Protein AF-A0A7S1R609-F1 (afdb_monomer_lite)

InterPro domains:
  IPR006652 Kelch repeat type 1 [PF01344] (32-63)
  IPR006652 Kelch repeat type 1 [PF01344] (67-111)
  IPR006652 Kelch repeat type 1 [SM00612] (31-77)
  IPR015915 Kelch-type beta-propeller [G3DSA:2.120.10.80] (15-112)
  IPR015915 Kelch-type beta-propeller [SSF117281] (32-110)

Secondary structure (DSSP, 8-state):
-PPP--SSHHHHHHHHHHHHHHT--SSSS---EEE--B-SSSB---EEEEETTTTEEEEEPPPSS--BS-EEEEETTEEEEE--B-SS-SS---EEEEETTTTEEEE-PPP-

pLDDT: mean 95.05, std 4.87, range [57.88, 98.31]

Foldseek 3Di:
DAAAQDPDPVRLLVVLVVCVVVVHDNDPDDWDKDAWADPPDFTFQWMWIQPPVVRDIDTADGHPDRFDPWDWDADSNKIKTAWGDGPVGNIFQWIWIARPSNSDIDTDDGHD

Sequence (112 aa):
QTPPMPRDGAESEALVREASFYGIHFFPFPLVFACGGHDGYEHLRAMEVLDVGNQCWRPCRAMGTERTYFGGATLKSQLHIFGGQNLDYKALCELEVYDCLRDQWEAGASLK

Structure (mmCIF, N/CA/C/O backbone):
data_AF-A0A7S1R609-F1
#
_entry.id   AF-A0A7S1R609-F1
#
loop_
_atom_site.group_PDB
_atom_site.id
_atom_site.type_symbol
_atom_site.label_atom_id
_atom_site.label_alt_id
_atom_site.label_comp_id
_atom_site.label_asym_id
_atom_site.label_entity_id
_atom_site.label_seq_id
_atom_site.pdbx_PDB_ins_code
_atom_site.Cartn_x
_atom_site.Cartn_y
_atom_site.Cartn_z
_atom_site.occupancy
_atom_site.B_iso_or_equiv
_atom_site.auth_seq_id
_atom_site.auth_comp_id
_atom_site.auth_asym_id
_atom_site.auth_atom_id
_atom_site.pdbx_PDB_model_num
ATOM 1 N N . GLN A 1 1 ? -7.990 -3.855 21.914 1.00 57.88 1 GLN A N 1
ATOM 2 C CA . GLN A 1 1 ? -8.919 -4.759 21.206 1.00 57.88 1 GLN A CA 1
ATOM 3 C C . GLN A 1 1 ? -8.272 -5.123 19.886 1.00 57.88 1 GLN A C 1
ATOM 5 O O . GLN A 1 1 ? -7.618 -4.262 19.311 1.00 57.88 1 GLN A O 1
ATOM 10 N N . THR A 1 2 ? -8.385 -6.374 19.451 1.00 76.12 2 THR A N 1
ATOM 11 C CA . THR A 1 2 ? -7.940 -6.775 18.111 1.00 76.12 2 THR A CA 1
ATOM 12 C C . THR A 1 2 ? -8.984 -6.291 17.100 1.00 76.12 2 THR A C 1
ATOM 14 O O . THR A 1 2 ? -10.174 -6.447 17.390 1.00 76.12 2 THR A O 1
ATOM 17 N N . PRO A 1 3 ? -8.591 -5.681 15.968 1.00 84.56 3 PRO A N 1
ATOM 18 C CA . PRO A 1 3 ? -9.536 -5.313 14.916 1.00 84.56 3 PRO A CA 1
ATOM 19 C C . PRO A 1 3 ? -10.304 -6.551 14.415 1.00 84.56 3 PRO A C 1
ATOM 21 O O . PRO A 1 3 ? -9.774 -7.666 14.482 1.00 84.56 3 PRO A O 1
ATOM 24 N N . PRO A 1 4 ? -11.550 -6.386 13.935 1.00 91.62 4 PRO A N 1
ATOM 25 C CA . PRO A 1 4 ? -12.284 -7.484 13.317 1.00 91.62 4 PRO A CA 1
ATOM 26 C C . PRO A 1 4 ? -11.553 -7.960 12.056 1.00 91.62 4 PRO A C 1
ATOM 28 O O . PRO A 1 4 ? -10.896 -7.166 11.388 1.00 91.62 4 PRO A O 1
ATOM 31 N N . MET A 1 5 ? -11.705 -9.244 11.726 1.00 92.88 5 MET A N 1
ATOM 32 C CA . MET A 1 5 ? -11.180 -9.841 10.496 1.00 92.88 5 MET A CA 1
ATOM 33 C C . MET A 1 5 ? -12.36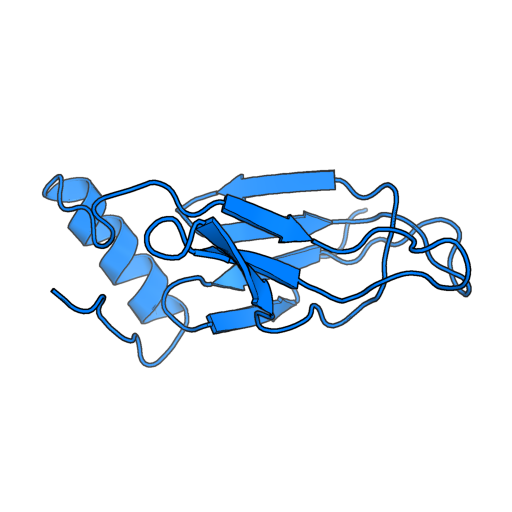2 -10.209 9.583 1.00 92.88 5 MET A C 1
ATOM 35 O O . MET A 1 5 ? -12.994 -11.246 9.807 1.00 92.88 5 MET A O 1
ATOM 39 N N . PRO A 1 6 ? -12.716 -9.354 8.607 1.00 94.81 6 PRO A N 1
ATOM 40 C CA . PRO A 1 6 ? -13.812 -9.600 7.675 1.00 94.81 6 PRO A CA 1
ATOM 41 C C . PRO A 1 6 ? -13.532 -10.819 6.788 1.00 94.81 6 PRO A C 1
ATOM 43 O O . PRO A 1 6 ? -12.383 -11.091 6.436 1.00 94.81 6 PRO A O 1
ATOM 46 N N . ARG A 1 7 ? -14.582 -11.539 6.386 1.00 94.38 7 ARG A N 1
ATOM 47 C CA . ARG A 1 7 ? -14.498 -12.725 5.518 1.00 94.38 7 ARG A CA 1
ATOM 48 C C . ARG A 1 7 ? -14.211 -12.365 4.063 1.00 94.38 7 ARG A C 1
ATOM 50 O O . ARG A 1 7 ? -13.553 -13.133 3.367 1.00 94.38 7 ARG A O 1
ATOM 57 N N . ASP A 1 8 ? -14.704 -11.215 3.613 1.00 94.81 8 ASP A N 1
ATOM 58 C CA . ASP A 1 8 ? -14.560 -10.709 2.250 1.00 94.81 8 ASP A CA 1
ATOM 59 C C . ASP A 1 8 ? -14.561 -9.168 2.212 1.00 94.81 8 ASP A C 1
ATOM 61 O O . ASP A 1 8 ? -14.721 -8.496 3.237 1.00 94.81 8 ASP A O 1
ATOM 65 N N . GLY A 1 9 ? -14.336 -8.598 1.024 1.00 91.81 9 GLY A N 1
ATOM 66 C CA . GLY A 1 9 ? -14.265 -7.147 0.835 1.00 91.81 9 GLY A CA 1
ATOM 67 C C . GLY A 1 9 ? -15.586 -6.418 1.076 1.00 91.81 9 GLY A C 1
ATOM 68 O O . GLY A 1 9 ? -15.570 -5.289 1.562 1.00 91.81 9 GLY A O 1
ATOM 69 N N . ALA A 1 10 ? -16.727 -7.064 0.818 1.00 93.75 10 ALA A N 1
ATOM 70 C CA . ALA A 1 10 ? -18.037 -6.461 1.045 1.00 93.75 10 ALA A CA 1
ATOM 71 C C . ALA A 1 10 ? -18.330 -6.333 2.547 1.00 93.75 10 ALA A C 1
ATOM 73 O O . ALA A 1 10 ? -18.807 -5.292 3.004 1.00 93.75 10 ALA A O 1
ATOM 74 N N . GLU A 1 11 ? -17.999 -7.362 3.330 1.00 95.75 11 GLU A N 1
ATOM 75 C CA . GLU A 1 11 ? -18.080 -7.313 4.789 1.00 95.75 11 GLU A CA 1
ATOM 76 C C . GLU A 1 11 ? -17.097 -6.292 5.374 1.00 95.75 11 GLU A C 1
ATOM 78 O O . GLU A 1 11 ? -17.462 -5.558 6.292 1.00 95.75 11 GLU A O 1
ATOM 83 N N . SER A 1 12 ? -15.885 -6.187 4.821 1.00 95.62 12 SER A N 1
ATOM 84 C CA . SER A 1 12 ? -14.901 -5.182 5.246 1.00 95.62 12 SER A CA 1
ATOM 85 C C . SER A 1 12 ? -15.415 -3.754 5.044 1.00 95.62 12 SER A C 1
ATOM 87 O O . SER A 1 12 ? -15.411 -2.948 5.980 1.00 95.62 12 SER A O 1
ATOM 89 N N . GLU A 1 13 ? -15.949 -3.447 3.858 1.00 94.19 13 GLU A N 1
ATOM 90 C CA . GLU A 1 13 ? -16.528 -2.132 3.564 1.00 94.19 13 GLU A CA 1
ATOM 91 C C . GLU A 1 13 ? -17.731 -1.827 4.470 1.00 94.19 13 GLU A C 1
ATOM 93 O O . GLU A 1 13 ? -17.851 -0.712 4.993 1.00 94.19 13 GLU A O 1
ATOM 98 N N . ALA A 1 14 ? -18.605 -2.813 4.704 1.00 95.12 14 ALA A N 1
ATOM 99 C CA . ALA A 1 14 ? -19.747 -2.667 5.602 1.00 95.12 14 ALA A CA 1
ATOM 100 C C . ALA A 1 14 ? -19.305 -2.359 7.042 1.00 95.12 14 ALA A C 1
ATOM 102 O O . ALA A 1 14 ? -19.830 -1.421 7.647 1.00 95.12 14 ALA A O 1
ATOM 103 N N . LEU A 1 15 ? -18.302 -3.077 7.557 1.00 95.19 15 LEU A N 1
ATOM 104 C CA . LEU A 1 15 ? -17.751 -2.870 8.898 1.00 95.19 15 LEU A CA 1
ATOM 105 C C . LEU A 1 15 ? -17.112 -1.491 9.052 1.00 95.19 15 LEU A C 1
ATOM 107 O O . LEU A 1 15 ? -17.368 -0.809 10.043 1.00 95.19 15 LEU A O 1
ATOM 111 N N . VAL A 1 16 ? -16.310 -1.049 8.080 1.00 94.19 16 VAL A N 1
ATOM 112 C CA . VAL A 1 16 ? -15.706 0.294 8.100 1.00 94.19 16 VAL A CA 1
ATOM 113 C C . VAL A 1 16 ? -16.786 1.374 8.076 1.00 94.19 16 VAL A C 1
ATOM 115 O O . VAL A 1 16 ? -16.704 2.351 8.826 1.00 94.19 16 VAL A O 1
ATOM 118 N N . ARG A 1 17 ? -17.817 1.204 7.243 1.00 95.19 17 ARG A N 1
ATOM 119 C CA . ARG A 1 17 ? -18.934 2.149 7.144 1.00 95.19 17 ARG A CA 1
ATOM 120 C C . ARG A 1 17 ? -19.725 2.231 8.447 1.00 95.19 17 ARG A C 1
ATOM 122 O O . ARG A 1 17 ? -20.045 3.332 8.892 1.00 95.19 17 ARG A O 1
ATOM 129 N N . GLU A 1 18 ? -20.041 1.092 9.050 1.00 96.50 18 GLU A N 1
ATOM 130 C CA . GLU A 1 18 ? -20.784 1.025 10.307 1.00 96.50 18 GLU A CA 1
ATOM 131 C C . GLU A 1 18 ? -19.961 1.583 11.477 1.00 96.50 18 GLU A C 1
ATOM 133 O O . GLU A 1 18 ? -20.459 2.404 12.247 1.00 96.50 18 GLU A O 1
ATOM 138 N N . ALA A 1 19 ? -18.672 1.247 11.556 1.00 94.44 19 ALA A N 1
ATOM 139 C CA . ALA A 1 19 ? -17.762 1.819 12.546 1.00 94.44 19 ALA A CA 1
ATOM 140 C C . ALA A 1 19 ? -17.669 3.345 12.412 1.00 94.44 19 ALA A C 1
ATOM 142 O O . ALA A 1 19 ? -17.786 4.056 13.408 1.00 94.44 19 ALA A O 1
ATOM 143 N N . SER A 1 20 ? -17.566 3.864 11.183 1.00 93.62 20 SER A N 1
ATOM 144 C CA . SER A 1 20 ? -17.593 5.308 10.930 1.00 93.62 20 SER A CA 1
ATOM 145 C C . SER A 1 20 ? -18.912 5.957 11.354 1.00 93.62 20 SER A C 1
ATOM 147 O O . SER A 1 20 ? -18.886 7.090 11.830 1.00 93.62 20 SER A O 1
ATOM 149 N N . PHE A 1 21 ? -20.051 5.279 11.185 1.00 95.81 21 PHE A N 1
ATOM 150 C CA . PHE A 1 21 ? -21.357 5.791 11.609 1.00 95.81 21 PHE A CA 1
ATOM 151 C C . PHE 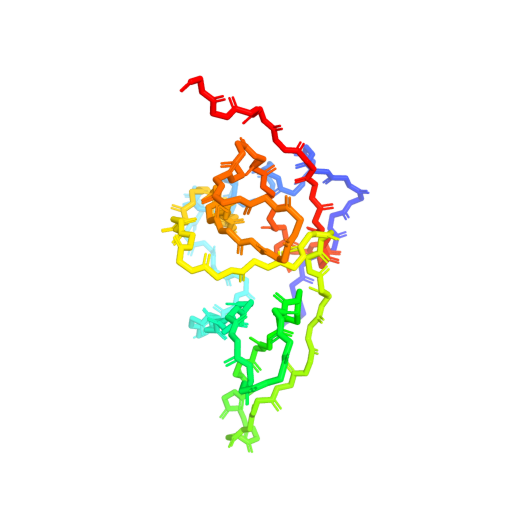A 1 21 ? -21.449 5.926 13.135 1.00 95.81 21 PHE A C 1
ATOM 153 O O . PHE A 1 21 ? -21.955 6.929 13.634 1.00 95.81 21 PHE A O 1
ATOM 160 N N . TYR A 1 22 ? -20.910 4.954 13.873 1.00 96.62 22 TYR A N 1
ATOM 161 C CA . TYR A 1 22 ? -20.889 4.969 15.338 1.00 96.62 22 TYR A CA 1
ATOM 162 C C . TYR A 1 22 ? -19.689 5.715 15.946 1.00 96.62 22 TYR A C 1
ATOM 164 O O . TYR A 1 22 ? -19.580 5.785 17.169 1.00 96.62 22 TYR A O 1
ATOM 172 N N . GLY A 1 23 ? -18.782 6.265 15.131 1.00 94.31 23 GLY A N 1
ATOM 173 C CA . GLY A 1 23 ? -17.561 6.918 15.619 1.00 94.31 23 GLY A CA 1
ATOM 174 C C . GLY A 1 23 ? -16.567 5.952 16.278 1.00 94.31 23 GLY A C 1
ATOM 175 O O . GLY A 1 23 ? -15.808 6.342 17.163 1.00 94.31 23 GLY A O 1
ATOM 176 N N . ILE A 1 24 ? -16.589 4.680 15.881 1.00 93.44 24 ILE A N 1
ATOM 177 C CA . ILE A 1 24 ? -15.694 3.636 16.378 1.00 93.44 24 ILE A CA 1
ATOM 178 C C . ILE A 1 24 ? -14.443 3.592 15.498 1.00 93.44 24 ILE A C 1
ATOM 180 O O . ILE A 1 24 ? -14.524 3.487 14.275 1.00 93.44 24 ILE A O 1
ATOM 184 N N . HIS A 1 25 ? -13.273 3.603 16.134 1.00 91.31 25 HIS A N 1
ATOM 185 C CA . HIS A 1 25 ? -11.988 3.380 15.477 1.00 91.31 25 HIS A CA 1
ATOM 186 C C . HIS A 1 25 ? -11.421 2.024 15.901 1.00 91.31 25 HIS A C 1
ATOM 188 O O . HIS A 1 25 ? -11.254 1.761 17.091 1.00 91.31 25 HIS A O 1
ATOM 194 N N . PHE A 1 26 ? -11.105 1.161 14.932 1.00 92.31 26 PHE A N 1
ATOM 195 C CA . PHE A 1 26 ? -10.534 -0.161 15.218 1.00 92.31 26 PHE A CA 1
ATOM 196 C C . PHE A 1 26 ? -9.079 -0.101 15.698 1.00 92.31 26 PHE A C 1
ATOM 198 O O . PHE A 1 26 ? -8.636 -0.981 16.435 1.00 92.31 26 PHE A O 1
ATOM 205 N N . PHE A 1 27 ? -8.351 0.945 15.307 1.00 89.31 27 PHE A N 1
ATOM 206 C CA . PHE A 1 27 ? -6.978 1.194 15.728 1.00 89.31 27 PHE A CA 1
ATOM 207 C C . PHE A 1 27 ? -6.927 2.465 16.585 1.00 89.31 27 PHE A C 1
ATOM 209 O O . PHE A 1 27 ? -7.518 3.475 16.199 1.00 89.31 27 PHE A O 1
ATOM 216 N N . PRO A 1 28 ? -6.219 2.452 17.730 1.00 88.50 28 PRO A N 1
ATOM 217 C CA . PRO A 1 28 ? -6.106 3.621 18.603 1.00 88.50 28 PRO A CA 1
ATOM 218 C C . PRO A 1 28 ? -5.113 4.677 18.082 1.00 88.50 28 PRO A C 1
ATOM 220 O O . PRO A 1 28 ? -4.967 5.735 18.688 1.00 88.50 28 PRO A O 1
ATOM 223 N N . PHE A 1 29 ? -4.417 4.392 16.981 1.00 90.62 29 PHE A N 1
ATOM 224 C CA . PHE A 1 29 ? -3.446 5.259 16.318 1.00 90.62 29 PHE A CA 1
ATOM 225 C C . PHE A 1 29 ? -3.569 5.112 14.793 1.00 90.62 29 PHE A C 1
ATOM 227 O O . PHE A 1 29 ? -4.081 4.091 14.320 1.00 90.62 29 PHE A O 1
ATOM 234 N N . PRO A 1 30 ? -3.113 6.105 14.008 1.00 91.75 30 PRO A N 1
ATOM 235 C CA . PRO A 1 30 ? -3.068 5.981 12.557 1.00 91.75 30 PRO A CA 1
ATOM 236 C C . PRO A 1 30 ? -2.092 4.878 12.136 1.00 91.75 30 PRO A C 1
ATOM 238 O O . PRO A 1 30 ? -1.000 4.754 12.690 1.00 91.75 30 PRO A O 1
ATOM 241 N N . LEU A 1 31 ? -2.475 4.107 11.122 1.00 93.38 31 LEU A N 1
ATOM 242 C CA . LEU A 1 31 ? -1.559 3.196 10.445 1.00 93.38 31 LEU A CA 1
ATOM 243 C C . LEU A 1 31 ? -0.750 3.983 9.413 1.00 93.38 31 LEU A C 1
ATOM 245 O O . LEU A 1 31 ? -1.313 4.750 8.631 1.00 93.38 31 LEU A O 1
ATOM 249 N N . VAL A 1 32 ? 0.568 3.794 9.423 1.00 96.19 32 VAL A N 1
ATOM 250 C CA . VAL A 1 32 ? 1.497 4.458 8.505 1.00 96.19 32 VAL A CA 1
ATOM 251 C C . VAL A 1 32 ? 2.168 3.391 7.660 1.00 96.19 32 VAL A C 1
ATOM 253 O O . VAL A 1 32 ? 2.802 2.492 8.209 1.00 96.19 32 VAL A O 1
ATOM 256 N N . PHE A 1 33 ? 2.030 3.514 6.342 1.00 96.88 33 PHE A N 1
ATOM 257 C CA . PHE A 1 33 ? 2.560 2.558 5.379 1.00 96.88 33 PHE A CA 1
ATOM 258 C C . PHE A 1 33 ? 3.616 3.203 4.483 1.00 96.88 33 PHE A C 1
ATOM 260 O O . PHE A 1 33 ? 3.427 4.320 3.998 1.00 96.88 33 PHE A O 1
ATOM 267 N N . ALA A 1 34 ? 4.695 2.472 4.228 1.00 97.44 34 ALA A N 1
ATOM 268 C CA . ALA A 1 34 ? 5.643 2.733 3.155 1.00 97.44 34 ALA A CA 1
ATOM 269 C C . ALA A 1 34 ? 5.416 1.671 2.076 1.00 97.44 34 ALA A C 1
ATOM 271 O O . ALA A 1 34 ? 5.402 0.483 2.383 1.00 97.44 34 ALA A O 1
ATOM 272 N N . CYS A 1 35 ? 5.176 2.088 0.834 1.00 97.69 35 CYS A N 1
ATOM 273 C CA . CYS A 1 35 ? 4.788 1.187 -0.252 1.00 97.69 35 CYS A CA 1
ATOM 274 C C . CYS A 1 35 ? 5.692 1.397 -1.463 1.00 97.69 35 CYS A C 1
ATOM 276 O O . CYS A 1 35 ? 5.931 2.536 -1.860 1.00 97.69 35 CYS A O 1
ATOM 278 N N . GLY A 1 36 ? 6.129 0.302 -2.077 1.00 97.69 36 GLY A N 1
ATOM 279 C CA . GLY A 1 36 ? 6.878 0.296 -3.329 1.00 97.69 36 GLY A CA 1
ATOM 280 C C . GLY A 1 36 ? 8.156 1.133 -3.303 1.00 97.69 36 GLY A C 1
ATOM 281 O O . GLY A 1 36 ? 8.845 1.216 -2.289 1.00 97.69 36 GLY A O 1
ATOM 282 N N . GLY A 1 37 ? 8.484 1.739 -4.444 1.00 97.81 37 GLY A N 1
ATOM 283 C CA . GLY A 1 37 ? 9.676 2.568 -4.613 1.00 97.81 37 GLY A CA 1
ATOM 284 C C . GLY A 1 37 ? 10.808 1.838 -5.332 1.00 97.81 37 GLY A C 1
ATOM 285 O O . GLY A 1 37 ? 10.572 0.938 -6.137 1.00 97.81 37 GLY A O 1
ATOM 286 N N . HIS A 1 38 ? 12.039 2.283 -5.085 1.00 97.50 38 HIS A N 1
ATOM 287 C CA . HIS A 1 38 ? 13.248 1.740 -5.698 1.00 97.50 38 HIS A CA 1
ATOM 288 C C . HIS A 1 38 ? 14.384 1.764 -4.671 1.00 97.50 38 HIS A C 1
ATOM 290 O O . HIS A 1 38 ? 14.647 2.816 -4.084 1.00 97.50 38 HIS A O 1
ATOM 296 N N . ASP A 1 39 ? 15.057 0.637 -4.450 1.00 96.31 39 ASP A N 1
ATOM 297 C CA . ASP A 1 39 ? 16.114 0.503 -3.428 1.00 96.31 39 ASP A CA 1
ATOM 298 C C . ASP A 1 39 ? 17.524 0.867 -3.932 1.00 96.31 39 ASP A C 1
ATOM 300 O O . ASP A 1 39 ? 18.490 0.877 -3.173 1.00 96.31 39 ASP A O 1
ATOM 304 N N . GLY A 1 40 ? 17.639 1.183 -5.222 1.00 96.38 40 GLY A N 1
ATOM 305 C CA . GLY A 1 40 ? 18.906 1.448 -5.908 1.00 96.38 40 GLY A CA 1
ATOM 306 C C . GLY A 1 40 ? 19.279 0.362 -6.915 1.0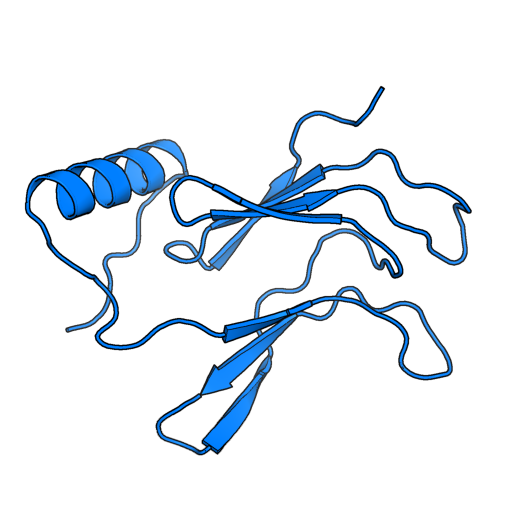0 96.38 40 GLY A C 1
ATOM 307 O O . GLY A 1 40 ? 20.088 0.633 -7.802 1.00 96.38 40 GLY A O 1
ATOM 308 N N . TYR A 1 41 ? 18.633 -0.801 -6.844 1.00 95.69 41 TYR A N 1
ATOM 309 C CA . TYR A 1 41 ? 18.839 -1.939 -7.736 1.00 95.69 41 TYR A CA 1
ATOM 310 C C . TYR A 1 41 ? 17.555 -2.353 -8.450 1.00 95.69 41 TYR A C 1
ATOM 312 O O . TYR A 1 41 ? 17.585 -2.579 -9.661 1.00 95.69 41 TYR A O 1
ATOM 320 N N . GLU A 1 42 ? 16.441 -2.437 -7.727 1.00 97.00 42 GLU A N 1
ATOM 321 C CA . GLU A 1 42 ? 15.173 -2.914 -8.263 1.00 97.00 42 GLU A CA 1
ATOM 322 C C . GLU A 1 42 ? 13.978 -2.054 -7.847 1.00 97.00 42 GLU A C 1
ATOM 324 O O . GLU A 1 42 ? 13.998 -1.291 -6.877 1.00 97.00 42 GLU A O 1
ATOM 329 N N . HIS A 1 43 ? 12.909 -2.182 -8.632 1.00 98.19 43 HIS A N 1
ATOM 330 C CA . HIS A 1 43 ? 11.603 -1.654 -8.271 1.00 98.19 43 HIS A CA 1
ATOM 331 C C . HIS A 1 43 ? 11.000 -2.555 -7.201 1.00 98.19 43 HIS A C 1
ATOM 333 O O . HIS A 1 43 ? 11.080 -3.779 -7.286 1.00 98.19 43 HIS A O 1
ATOM 339 N N . LEU A 1 44 ? 10.360 -1.955 -6.205 1.00 98.31 44 LEU A N 1
ATOM 340 C CA . LEU A 1 44 ? 9.833 -2.693 -5.069 1.00 98.31 44 LEU A CA 1
ATOM 341 C C . LEU A 1 44 ? 8.322 -2.878 -5.197 1.00 98.31 44 LEU A C 1
ATOM 343 O O . LEU A 1 44 ? 7.581 -1.947 -5.516 1.00 98.31 44 LEU A O 1
ATOM 347 N N . ARG A 1 45 ? 7.859 -4.084 -4.870 1.00 97.94 45 ARG A N 1
ATOM 348 C CA . ARG A 1 45 ? 6.457 -4.358 -4.499 1.00 97.94 45 ARG A CA 1
ATOM 349 C C . ARG A 1 45 ? 6.236 -4.366 -2.985 1.00 97.94 45 ARG A C 1
ATOM 351 O O . ARG A 1 45 ? 5.116 -4.560 -2.520 1.00 97.94 45 ARG A O 1
ATOM 358 N N . ALA A 1 46 ? 7.320 -4.240 -2.219 1.00 97.62 46 ALA A N 1
ATOM 359 C CA . ALA A 1 46 ? 7.297 -4.342 -0.770 1.00 97.62 46 ALA A CA 1
ATOM 360 C C . ALA A 1 46 ? 6.382 -3.274 -0.160 1.00 97.62 46 ALA A C 1
ATOM 362 O O . ALA A 1 46 ? 6.294 -2.149 -0.654 1.00 97.62 46 ALA A O 1
ATOM 363 N N . MET A 1 47 ? 5.713 -3.648 0.924 1.00 97.88 47 MET A N 1
ATOM 364 C CA . MET A 1 47 ? 5.000 -2.720 1.784 1.00 97.88 47 MET A CA 1
ATOM 365 C C . MET A 1 47 ? 5.456 -2.954 3.215 1.00 97.88 47 MET A C 1
ATOM 367 O O . MET A 1 47 ? 5.589 -4.101 3.643 1.00 97.88 47 MET A O 1
ATOM 371 N N . GLU A 1 48 ? 5.662 -1.876 3.953 1.00 97.56 48 GLU A N 1
ATOM 372 C CA . GLU A 1 48 ? 5.998 -1.903 5.368 1.00 97.56 48 GLU A CA 1
ATOM 373 C C . GLU A 1 48 ? 5.021 -1.037 6.157 1.00 97.56 48 GLU A C 1
ATOM 375 O O . GLU A 1 48 ? 4.562 -0.002 5.673 1.00 97.56 48 GLU A O 1
ATOM 380 N N . VAL A 1 49 ? 4.723 -1.443 7.388 1.00 96.62 49 VAL A N 1
ATOM 381 C CA . VAL A 1 49 ? 3.939 -0.662 8.348 1.00 96.62 49 VAL A CA 1
ATOM 382 C C . VAL A 1 49 ? 4.810 -0.259 9.527 1.00 96.62 49 VAL A C 1
ATOM 384 O O . VAL A 1 49 ? 5.636 -1.040 10.007 1.00 96.62 49 VAL A O 1
ATOM 387 N N . LEU A 1 50 ? 4.609 0.956 10.024 1.00 97.50 50 LEU A N 1
ATOM 388 C CA . LEU A 1 50 ? 5.246 1.403 11.254 1.00 97.50 50 LEU A CA 1
ATOM 389 C C . LEU A 1 50 ? 4.594 0.721 12.467 1.00 97.50 50 LEU A C 1
ATOM 391 O O . LEU A 1 50 ? 3.442 1.004 12.805 1.00 97.50 50 LEU A O 1
ATOM 395 N N . ASP A 1 51 ? 5.345 -0.125 13.172 1.00 95.00 51 ASP A N 1
ATOM 396 C CA . ASP A 1 51 ? 4.984 -0.530 14.528 1.00 95.00 51 ASP A CA 1
ATOM 397 C C . ASP A 1 51 ? 5.355 0.593 15.499 1.00 95.00 51 ASP A C 1
ATOM 399 O O . ASP A 1 51 ? 6.509 0.758 15.902 1.00 95.00 51 ASP A O 1
ATOM 403 N N . VAL A 1 52 ? 4.340 1.354 15.903 1.00 93.06 52 VAL A N 1
ATOM 404 C CA . VAL A 1 52 ? 4.476 2.471 16.844 1.00 93.06 52 VAL A CA 1
ATOM 405 C C . VAL A 1 52 ? 4.968 2.009 18.221 1.00 93.06 52 VAL A C 1
ATOM 407 O O . VAL A 1 52 ? 5.712 2.737 18.875 1.00 93.06 52 VAL A O 1
ATOM 410 N N . GLY A 1 53 ? 4.599 0.812 18.678 1.00 92.88 53 GLY A N 1
ATOM 411 C CA . GLY A 1 53 ? 5.010 0.297 19.985 1.00 92.88 53 GLY A CA 1
ATOM 412 C C . GLY A 1 53 ? 6.490 -0.076 20.031 1.00 92.88 53 GLY A C 1
ATOM 413 O O . GLY A 1 53 ? 7.159 0.185 21.027 1.00 92.88 53 GLY A O 1
ATOM 414 N N . ASN A 1 54 ? 7.004 -0.648 18.942 1.00 95.81 54 ASN A N 1
ATOM 415 C CA . ASN A 1 54 ? 8.401 -1.080 18.839 1.00 95.81 54 ASN A CA 1
ATOM 416 C C . ASN A 1 54 ? 9.312 -0.067 18.130 1.00 95.81 54 ASN A C 1
ATOM 418 O O . ASN A 1 54 ? 10.516 -0.298 18.051 1.00 95.81 54 ASN A O 1
ATOM 422 N N . GLN A 1 55 ? 8.753 1.045 17.638 1.00 95.75 55 GLN A N 1
ATOM 423 C CA . GLN A 1 55 ? 9.475 2.094 16.909 1.00 95.75 55 GLN A CA 1
ATOM 424 C C . GLN A 1 55 ? 10.290 1.531 15.735 1.00 95.75 55 GLN A C 1
ATOM 426 O O . GLN A 1 55 ? 11.426 1.935 15.486 1.00 95.75 55 GLN A O 1
ATOM 431 N N . CYS A 1 56 ? 9.710 0.570 15.015 1.00 97.88 56 CYS A N 1
ATOM 432 C CA . CYS A 1 56 ? 10.351 -0.077 13.880 1.00 97.88 56 CYS A CA 1
ATOM 433 C C . CYS A 1 56 ? 9.365 -0.308 12.736 1.00 97.88 56 CYS A C 1
ATOM 435 O O . CYS A 1 56 ? 8.156 -0.423 12.941 1.00 97.88 56 CYS A O 1
ATOM 437 N N . TRP A 1 57 ? 9.897 -0.382 11.521 1.00 98.00 57 TRP A N 1
ATOM 438 C CA . TRP A 1 57 ? 9.134 -0.803 10.354 1.00 98.00 57 TRP A CA 1
ATOM 439 C C . TRP A 1 57 ? 9.038 -2.325 10.327 1.00 98.00 57 TRP A C 1
ATOM 441 O O . TRP A 1 57 ? 9.984 -3.029 10.696 1.00 98.00 57 TRP A O 1
ATOM 451 N N . ARG A 1 58 ? 7.873 -2.833 9.932 1.00 96.94 58 ARG A N 1
ATOM 452 C CA . ARG A 1 58 ? 7.613 -4.262 9.776 1.00 96.94 58 ARG A CA 1
ATOM 453 C C . ARG A 1 58 ? 7.092 -4.555 8.380 1.00 96.94 58 ARG A C 1
ATOM 455 O O . ARG A 1 58 ? 6.264 -3.787 7.895 1.00 96.94 58 ARG A O 1
ATOM 462 N N . PRO A 1 59 ? 7.495 -5.680 7.772 1.00 96.12 59 PRO A N 1
ATOM 463 C CA . PRO A 1 59 ? 6.951 -6.083 6.487 1.00 96.12 59 PRO A CA 1
ATOM 464 C C . PRO A 1 59 ? 5.445 -6.356 6.596 1.00 96.12 59 PRO A C 1
ATOM 466 O O . PRO A 1 59 ? 4.978 -6.981 7.551 1.00 96.12 59 PRO A O 1
ATOM 469 N N . CYS A 1 60 ? 4.710 -5.906 5.587 1.00 94.62 60 CYS A N 1
ATOM 470 C CA . CYS A 1 60 ? 3.305 -6.202 5.334 1.00 94.62 60 CYS A CA 1
ATOM 471 C C . CYS A 1 60 ? 3.158 -6.983 4.029 1.00 94.62 60 CYS A C 1
ATOM 473 O O . CYS A 1 60 ? 4.135 -7.265 3.326 1.00 94.62 60 CYS A O 1
ATOM 475 N N . ARG A 1 61 ? 1.918 -7.331 3.680 1.00 96.94 61 ARG A N 1
ATOM 476 C CA . ARG A 1 61 ? 1.642 -7.978 2.407 1.00 96.94 61 ARG A CA 1
ATOM 477 C C . ARG A 1 61 ? 2.057 -7.089 1.238 1.00 96.94 61 ARG A C 1
ATOM 479 O O . ARG A 1 61 ? 1.586 -5.966 1.097 1.00 96.94 61 ARG A O 1
ATOM 486 N N . ALA A 1 62 ? 2.954 -7.610 0.407 1.00 97.69 62 ALA A N 1
ATOM 487 C CA . ALA A 1 62 ? 3.434 -6.923 -0.784 1.00 97.69 62 ALA A CA 1
ATOM 488 C C . ALA A 1 62 ? 2.313 -6.719 -1.815 1.00 97.69 62 ALA A C 1
ATOM 490 O O . ALA A 1 62 ? 1.403 -7.548 -1.909 1.00 97.69 62 ALA A O 1
ATOM 491 N N . MET A 1 63 ? 2.430 -5.645 -2.599 1.00 97.81 63 MET A N 1
ATOM 492 C CA . MET A 1 63 ? 1.622 -5.414 -3.800 1.00 97.81 63 MET A CA 1
ATOM 493 C C . MET A 1 63 ? 1.839 -6.534 -4.826 1.00 97.81 63 MET A C 1
ATOM 495 O O . MET A 1 63 ? 2.826 -7.277 -4.765 1.00 97.81 63 MET A O 1
ATOM 499 N N . GLY A 1 64 ? 0.931 -6.644 -5.789 1.00 97.31 64 GLY A N 1
ATOM 500 C CA . GLY A 1 64 ? 1.066 -7.525 -6.942 1.00 97.31 64 GLY A CA 1
ATOM 501 C C . GLY A 1 64 ? 2.175 -7.070 -7.887 1.00 97.31 64 GLY A C 1
ATOM 502 O O . GLY A 1 64 ? 2.992 -7.900 -8.288 1.00 97.31 64 GLY A O 1
ATOM 503 N N . THR A 1 65 ? 2.243 -5.767 -8.172 1.00 97.50 65 THR A N 1
ATOM 504 C CA . THR A 1 65 ? 3.190 -5.192 -9.138 1.00 97.50 65 THR A CA 1
ATOM 505 C C . THR A 1 65 ? 4.208 -4.298 -8.442 1.00 97.50 65 THR A C 1
ATOM 507 O O . THR A 1 65 ? 3.850 -3.375 -7.700 1.00 97.50 65 THR A O 1
ATOM 510 N N . GLU A 1 66 ? 5.493 -4.528 -8.703 1.00 98.19 66 GLU A N 1
ATOM 511 C CA . GLU A 1 66 ? 6.547 -3.603 -8.301 1.00 98.19 66 GLU A CA 1
ATOM 512 C C . GLU A 1 66 ? 6.454 -2.289 -9.070 1.00 98.19 66 GLU A C 1
ATOM 514 O O . GLU A 1 66 ? 6.244 -2.273 -10.280 1.00 98.19 66 GLU A O 1
ATOM 519 N N . ARG A 1 67 ? 6.581 -1.161 -8.369 1.00 98.19 67 ARG A N 1
ATOM 520 C CA . ARG A 1 67 ? 6.341 0.151 -8.978 1.00 98.19 67 ARG A CA 1
ATOM 521 C C . ARG A 1 67 ? 7.000 1.286 -8.206 1.00 98.19 67 ARG A C 1
ATOM 523 O O . ARG A 1 67 ? 7.072 1.274 -6.977 1.00 98.19 67 ARG A O 1
ATOM 530 N N . THR A 1 68 ? 7.408 2.318 -8.937 1.00 98.00 68 THR A N 1
ATOM 531 C CA . THR A 1 68 ? 7.831 3.621 -8.399 1.00 98.00 68 THR A CA 1
ATOM 532 C C . THR A 1 68 ? 7.150 4.771 -9.148 1.00 98.00 68 THR A C 1
ATOM 534 O O . THR A 1 68 ? 6.530 4.557 -10.189 1.00 98.00 68 THR A O 1
ATOM 537 N N . TYR A 1 69 ? 7.211 5.986 -8.597 1.00 97.31 69 TYR A N 1
ATOM 538 C CA . TYR A 1 69 ? 6.546 7.194 -9.122 1.00 97.31 69 TYR A CA 1
ATOM 539 C C . TYR A 1 69 ? 5.036 7.030 -9.393 1.00 97.31 69 TYR A C 1
ATOM 541 O O . TYR A 1 69 ? 4.496 7.605 -10.338 1.00 97.31 69 TYR A O 1
ATOM 549 N N . PHE A 1 70 ? 4.354 6.219 -8.586 1.00 98.19 70 PHE A N 1
ATOM 550 C CA . PHE A 1 70 ? 2.915 5.980 -8.684 1.00 98.19 70 PHE A CA 1
ATOM 551 C C . PHE A 1 70 ? 2.100 7.043 -7.933 1.00 98.19 70 PHE A C 1
ATOM 553 O O . PHE A 1 70 ? 2.622 7.785 -7.098 1.00 98.19 70 PHE A O 1
ATOM 560 N N . GLY A 1 71 ? 0.796 7.092 -8.209 1.00 98.12 71 GLY A N 1
ATOM 561 C CA . GLY A 1 71 ? -0.169 7.836 -7.403 1.00 98.12 71 GLY A CA 1
ATOM 562 C C . GLY A 1 71 ? -0.700 6.982 -6.253 1.00 98.12 71 GLY A C 1
ATOM 563 O O . GLY A 1 71 ? -0.939 5.788 -6.426 1.00 98.12 71 GLY A O 1
ATOM 564 N N . GLY A 1 72 ? -0.889 7.592 -5.082 1.00 97.19 72 GLY A N 1
ATOM 565 C CA . GLY A 1 72 ? -1.439 6.936 -3.897 1.00 97.19 72 GLY A CA 1
ATOM 566 C C . GLY A 1 72 ? -2.516 7.789 -3.233 1.00 97.19 72 GLY A C 1
ATOM 567 O O . GLY A 1 72 ? -2.350 9.002 -3.102 1.00 97.19 72 GLY A O 1
ATOM 568 N N . ALA A 1 73 ? -3.619 7.172 -2.815 1.00 97.50 73 ALA A N 1
ATOM 569 C CA . ALA A 1 73 ? -4.693 7.843 -2.086 1.00 97.50 73 ALA A CA 1
ATOM 570 C C . ALA A 1 73 ? -5.386 6.883 -1.117 1.00 97.50 73 ALA A C 1
ATOM 572 O O . ALA A 1 73 ? -5.447 5.681 -1.358 1.00 97.50 73 ALA A O 1
ATOM 573 N N . THR A 1 74 ? -5.954 7.413 -0.036 1.00 95.12 74 THR A N 1
ATOM 574 C CA . THR A 1 74 ? -6.834 6.641 0.843 1.00 95.12 74 THR A CA 1
ATOM 575 C C . THR A 1 74 ? -8.290 6.975 0.546 1.00 95.12 74 THR A C 1
ATOM 577 O O . THR A 1 74 ? -8.671 8.141 0.433 1.00 95.12 74 THR A O 1
ATOM 580 N N . LEU A 1 75 ? -9.122 5.948 0.408 1.00 92.50 75 LEU A N 1
ATOM 581 C CA . LEU A 1 75 ? -10.556 6.089 0.177 1.00 92.50 75 LEU A CA 1
ATOM 582 C C . LEU A 1 75 ? -11.281 5.007 0.969 1.00 92.50 75 LEU A C 1
ATOM 584 O O . LEU A 1 75 ? -10.902 3.846 0.904 1.00 92.50 75 LEU A O 1
ATOM 588 N N . LYS A 1 76 ? -12.307 5.384 1.744 1.00 87.69 76 LYS A N 1
ATOM 589 C CA . LYS A 1 76 ? -13.081 4.445 2.585 1.00 87.69 76 LYS A CA 1
ATOM 590 C C . LYS A 1 76 ? -12.195 3.531 3.455 1.00 87.69 76 LYS A C 1
ATOM 592 O O . LYS A 1 76 ? -12.467 2.346 3.603 1.00 87.69 76 LYS A O 1
ATOM 597 N N . SER A 1 77 ? -11.122 4.088 4.019 1.00 88.19 77 SER A N 1
ATOM 598 C CA . SER A 1 77 ? -10.133 3.357 4.833 1.00 88.19 77 SER A CA 1
ATOM 599 C C . SER A 1 77 ? -9.378 2.235 4.101 1.00 88.19 77 SER A C 1
ATOM 601 O O . SER A 1 77 ? -8.753 1.401 4.752 1.00 88.19 77 SER A O 1
ATOM 603 N N . GLN A 1 78 ? -9.392 2.241 2.768 1.00 93.94 78 GLN A N 1
ATOM 604 C CA . GLN A 1 78 ? -8.553 1.410 1.908 1.00 93.94 78 GLN A CA 1
ATOM 605 C C . GLN A 1 78 ? -7.442 2.260 1.287 1.00 93.94 78 GLN A C 1
ATOM 607 O O . GLN A 1 78 ? -7.618 3.464 1.063 1.00 93.94 78 GLN A O 1
ATOM 612 N N . LEU A 1 79 ? -6.293 1.643 1.015 1.00 97.06 79 LEU A N 1
ATOM 613 C CA . LEU A 1 79 ? -5.166 2.293 0.347 1.00 97.06 79 LEU A CA 1
ATOM 614 C C . LEU A 1 79 ? -5.197 1.955 -1.145 1.00 97.06 79 LEU A C 1
ATOM 616 O O . LEU A 1 79 ? -5.099 0.796 -1.523 1.00 97.06 79 LEU A O 1
ATOM 620 N N . HIS A 1 80 ? -5.322 2.972 -1.988 1.00 97.81 80 HIS A N 1
ATOM 621 C CA . HIS A 1 80 ? -5.332 2.854 -3.441 1.00 97.81 80 HIS A CA 1
ATOM 622 C C . HIS A 1 80 ? -3.980 3.282 -3.994 1.00 97.81 80 HIS A C 1
ATOM 624 O O . HIS A 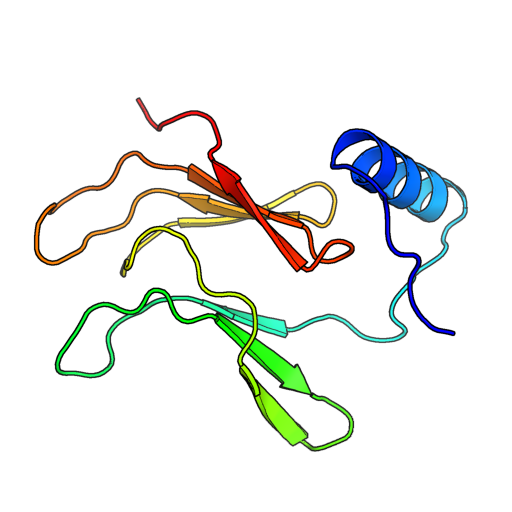1 80 ? -3.538 4.404 -3.735 1.00 97.81 80 HIS A O 1
ATOM 630 N N . ILE A 1 81 ? -3.362 2.423 -4.796 1.00 98.25 81 ILE A N 1
ATOM 631 C CA . ILE A 1 81 ? -2.120 2.702 -5.512 1.00 98.25 81 ILE A CA 1
ATOM 632 C C . ILE A 1 81 ? -2.359 2.487 -7.001 1.00 98.25 81 ILE A C 1
ATOM 634 O O . ILE A 1 81 ? -2.815 1.425 -7.412 1.00 98.25 81 ILE A O 1
ATOM 638 N N . PHE A 1 82 ? -2.075 3.496 -7.818 1.00 98.12 82 PHE A N 1
ATOM 639 C CA . PHE A 1 82 ? -2.370 3.462 -9.247 1.00 98.12 82 PHE A CA 1
ATOM 640 C C . PHE A 1 82 ? -1.247 4.041 -10.096 1.00 98.12 82 PHE A C 1
ATOM 642 O O . PHE A 1 82 ? -0.594 5.028 -9.745 1.00 98.12 82 PHE A O 1
ATOM 649 N N . GLY A 1 83 ? -1.054 3.419 -11.255 1.00 98.12 83 GLY A N 1
ATOM 650 C CA . GLY A 1 83 ? -0.005 3.768 -12.199 1.00 98.12 83 GLY A CA 1
ATOM 651 C C . GLY A 1 83 ? 1.402 3.580 -11.635 1.00 98.12 83 GLY A C 1
ATOM 652 O O . GLY A 1 83 ? 1.659 2.634 -10.887 1.00 98.12 83 GLY A O 1
ATOM 653 N N . GLY A 1 84 ? 2.312 4.471 -12.022 1.00 98.00 84 GLY A N 1
ATOM 654 C CA . GLY A 1 84 ? 3.745 4.352 -11.759 1.00 98.00 84 GLY A CA 1
ATOM 655 C C . GLY A 1 84 ? 4.499 3.740 -12.931 1.00 98.00 84 GLY A C 1
ATOM 656 O O . GLY A 1 84 ? 3.986 3.667 -14.045 1.00 98.00 84 GLY A O 1
ATOM 657 N N . GLN A 1 85 ? 5.729 3.324 -12.676 1.00 97.88 85 GLN A N 1
ATOM 658 C CA . GLN A 1 85 ? 6.589 2.668 -13.653 1.00 97.88 85 GLN A CA 1
ATOM 659 C C . GLN A 1 85 ? 7.429 1.579 -12.994 1.00 97.88 85 GLN A C 1
ATOM 661 O O . GLN A 1 85 ? 7.684 1.627 -11.784 1.00 97.88 85 GLN A O 1
ATOM 666 N N . ASN A 1 86 ? 7.859 0.622 -13.806 1.00 98.06 86 ASN A N 1
ATOM 667 C CA . ASN A 1 86 ? 8.813 -0.415 -13.445 1.00 98.06 86 ASN A CA 1
ATOM 668 C C . ASN A 1 86 ? 9.777 -0.694 -14.609 1.00 98.06 86 ASN A C 1
ATOM 670 O O . ASN A 1 86 ? 9.862 0.092 -15.556 1.00 98.06 86 ASN A O 1
ATOM 674 N N . LEU A 1 87 ? 10.542 -1.786 -14.523 1.00 97.50 87 LEU A N 1
ATOM 675 C CA . LEU A 1 87 ? 11.520 -2.139 -15.555 1.00 97.50 87 LEU A CA 1
ATOM 676 C C . LEU A 1 87 ? 10.855 -2.449 -16.907 1.00 97.50 87 LEU A C 1
ATOM 678 O O . LEU A 1 87 ? 11.391 -2.082 -17.953 1.00 97.50 87 LEU A O 1
ATOM 682 N N . ASP A 1 88 ? 9.684 -3.083 -16.873 1.00 97.69 88 ASP A N 1
ATOM 683 C CA . ASP A 1 88 ? 8.970 -3.542 -18.065 1.00 97.69 88 ASP A CA 1
ATOM 684 C C . ASP A 1 88 ? 8.107 -2.437 -18.693 1.00 97.69 88 ASP A C 1
ATOM 686 O O . ASP A 1 88 ? 7.959 -2.367 -19.917 1.00 97.69 88 ASP A O 1
ATOM 690 N N . TYR A 1 89 ? 7.563 -1.532 -17.872 1.00 97.56 89 TYR A N 1
ATOM 691 C CA . TYR A 1 89 ? 6.604 -0.515 -18.291 1.00 97.56 89 TYR A CA 1
ATOM 692 C C . TYR A 1 89 ? 6.990 0.876 -17.790 1.00 97.56 89 TYR A C 1
ATOM 694 O O . TYR A 1 89 ? 7.014 1.158 -16.593 1.00 97.56 89 TYR A O 1
ATOM 702 N N . LYS A 1 90 ? 7.170 1.807 -18.735 1.00 96.69 90 LYS A N 1
ATOM 703 C CA . LYS A 1 90 ? 7.399 3.237 -18.444 1.00 96.69 90 LYS A CA 1
ATOM 704 C C . LYS A 1 90 ? 6.171 3.955 -17.871 1.00 96.69 90 LYS A C 1
ATOM 706 O O . LYS A 1 90 ? 6.299 5.061 -17.357 1.00 96.69 90 LYS A O 1
ATOM 711 N N . ALA A 1 91 ? 4.987 3.369 -18.031 1.00 97.50 91 ALA A N 1
ATOM 712 C CA . ALA A 1 91 ? 3.7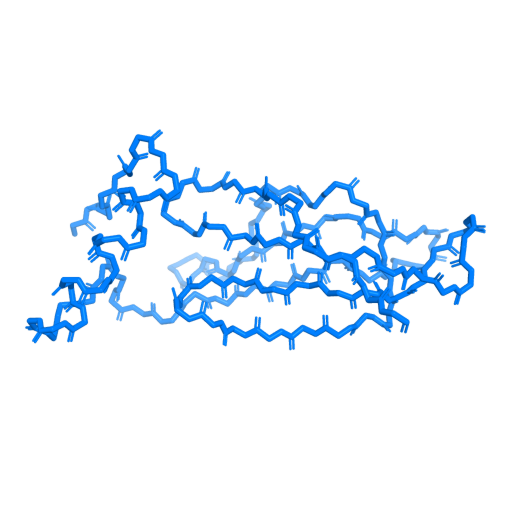37 3.866 -17.480 1.00 97.50 91 ALA A CA 1
ATOM 713 C C . ALA A 1 91 ? 2.781 2.687 -17.273 1.00 97.50 91 ALA A C 1
ATOM 715 O O . ALA A 1 91 ? 2.347 2.052 -18.235 1.00 97.50 91 ALA A O 1
ATOM 716 N N . LEU A 1 92 ? 2.468 2.400 -16.017 1.00 98.06 92 LEU A N 1
ATOM 717 C CA . LEU A 1 92 ? 1.459 1.433 -15.614 1.00 98.06 92 LEU A CA 1
ATOM 718 C C . LEU A 1 92 ? 0.080 2.103 -15.640 1.00 98.06 92 LEU A C 1
ATOM 720 O O . LEU A 1 92 ? -0.058 3.288 -15.332 1.00 98.06 92 LEU A O 1
ATOM 724 N N . CYS A 1 93 ? -0.955 1.332 -15.963 1.00 97.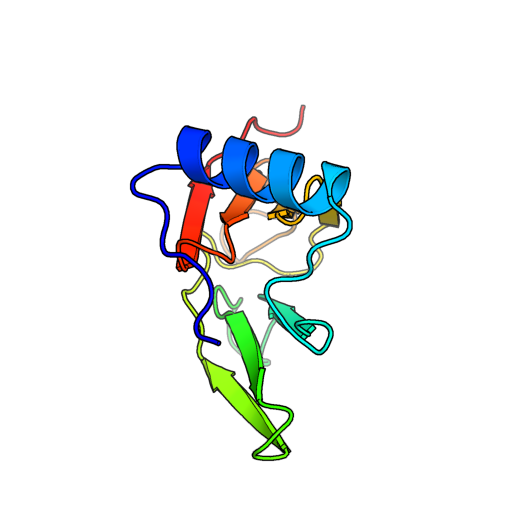69 93 CYS A N 1
ATOM 725 C CA . CYS A 1 93 ? -2.352 1.755 -15.833 1.00 97.69 93 CYS A CA 1
ATOM 726 C C . CYS A 1 93 ? -3.089 1.008 -14.713 1.00 97.69 93 CYS A C 1
ATOM 728 O O . CYS A 1 93 ? -4.254 1.278 -14.451 1.00 97.69 93 CYS A O 1
ATOM 730 N N . GLU A 1 94 ? -2.431 0.065 -14.045 1.00 98.06 94 GLU A N 1
ATOM 731 C CA . GLU A 1 94 ? -3.028 -0.773 -13.007 1.00 98.06 94 GLU A CA 1
ATOM 732 C C . GLU A 1 94 ? -3.339 0.024 -11.739 1.00 98.06 94 GLU A C 1
ATOM 734 O O . GLU A 1 94 ? -2.528 0.848 -11.303 1.00 98.06 94 GLU A O 1
ATOM 739 N N . LEU A 1 95 ? -4.488 -0.285 -11.135 1.00 98.06 95 LEU A N 1
ATOM 740 C CA . LEU A 1 95 ? -4.892 0.132 -9.797 1.00 98.06 95 LEU A CA 1
ATOM 741 C C . LEU A 1 95 ? -4.874 -1.098 -8.887 1.00 98.06 95 LEU A C 1
ATOM 743 O O . LEU A 1 95 ? -5.498 -2.108 -9.207 1.00 98.06 95 LEU A O 1
ATOM 747 N N . GLU A 1 96 ? -4.224 -0.985 -7.740 1.00 98.31 96 GLU A N 1
ATOM 748 C CA . GLU A 1 96 ? -4.258 -1.968 -6.662 1.00 98.31 96 GLU A CA 1
ATOM 749 C C . GLU A 1 96 ? -4.846 -1.318 -5.407 1.00 98.31 96 GLU A C 1
ATOM 751 O O . GLU A 1 96 ? -4.537 -0.168 -5.080 1.00 98.31 96 GLU A O 1
ATOM 756 N N . VAL A 1 97 ? -5.726 -2.041 -4.719 1.00 97.88 97 VAL A N 1
ATOM 757 C CA . VAL A 1 97 ? -6.425 -1.573 -3.519 1.00 97.88 97 VAL A CA 1
ATOM 758 C C . VAL A 1 97 ? -6.099 -2.499 -2.361 1.00 97.88 97 VAL A C 1
ATOM 760 O O . VAL A 1 97 ? -6.320 -3.704 -2.448 1.00 97.88 97 VAL A O 1
ATOM 763 N N . TYR A 1 98 ? -5.585 -1.936 -1.275 1.00 97.69 98 TYR A N 1
ATOM 764 C CA . TYR A 1 98 ? -5.256 -2.665 -0.061 1.00 97.69 98 TYR A CA 1
ATOM 765 C C . TYR A 1 98 ? -6.323 -2.480 1.012 1.00 97.69 98 TYR A C 1
ATOM 767 O O . TYR A 1 98 ? -6.674 -1.358 1.399 1.00 97.69 98 TYR A O 1
ATOM 775 N N . ASP A 1 99 ? -6.803 -3.612 1.513 1.00 95.38 99 ASP A N 1
ATOM 776 C CA . ASP A 1 99 ? -7.729 -3.715 2.627 1.00 95.38 99 ASP A CA 1
ATOM 777 C C . ASP A 1 99 ? -6.971 -4.024 3.923 1.00 95.38 99 ASP A C 1
ATOM 779 O O . ASP A 1 99 ? -6.530 -5.151 4.161 1.00 95.38 99 ASP A O 1
ATOM 783 N N . CYS A 1 100 ? -6.857 -3.013 4.787 1.00 92.62 100 CYS A N 1
ATOM 784 C CA . CYS A 1 100 ? -6.129 -3.103 6.051 1.00 92.62 100 CYS A CA 1
ATOM 785 C C . CYS A 1 100 ? -6.744 -4.086 7.060 1.00 92.62 100 CYS A C 1
ATOM 787 O O . CYS A 1 100 ? -6.024 -4.563 7.935 1.00 92.62 100 CYS A O 1
ATOM 789 N N . LEU A 1 101 ? -8.053 -4.360 6.995 1.00 93.00 101 LEU A N 1
ATOM 790 C CA . LEU A 1 101 ? -8.710 -5.283 7.930 1.00 93.00 101 LEU A CA 1
ATOM 791 C C . LEU A 1 101 ? -8.503 -6.743 7.525 1.00 93.00 101 LEU A C 1
ATOM 793 O O . LEU A 1 101 ? -8.511 -7.628 8.381 1.00 93.00 101 LEU A O 1
ATOM 797 N N . ARG A 1 102 ? -8.321 -6.995 6.226 1.00 93.69 102 ARG A N 1
ATOM 798 C CA . ARG A 1 102 ? -8.085 -8.337 5.679 1.00 93.69 102 ARG A CA 1
ATOM 799 C C . ARG A 1 102 ? -6.619 -8.643 5.390 1.00 93.69 102 ARG A C 1
ATOM 801 O O . ARG A 1 102 ? -6.316 -9.808 5.145 1.00 93.69 102 ARG A O 1
ATOM 808 N N . ASP A 1 103 ? -5.747 -7.632 5.402 1.00 93.25 103 ASP A N 1
ATOM 809 C CA . ASP A 1 103 ? -4.351 -7.721 4.950 1.00 93.25 103 ASP A CA 1
ATOM 810 C C . ASP A 1 103 ? -4.273 -8.303 3.527 1.00 93.25 103 ASP A C 1
ATOM 812 O O . ASP A 1 103 ? -3.651 -9.332 3.266 1.00 93.25 103 ASP A O 1
ATOM 816 N N . GLN A 1 104 ? -5.015 -7.705 2.587 1.00 95.31 104 GLN A N 1
ATOM 817 C CA . GLN A 1 104 ? -5.133 -8.210 1.214 1.00 95.31 104 GLN A CA 1
ATOM 818 C C . GLN A 1 104 ? -5.128 -7.087 0.182 1.00 95.31 104 GLN A C 1
ATOM 820 O O . GLN A 1 104 ? -5.744 -6.045 0.381 1.00 95.31 104 GLN A O 1
ATOM 825 N N . TRP A 1 105 ? -4.452 -7.352 -0.938 1.00 97.19 105 TRP A N 1
ATOM 826 C CA . TRP A 1 105 ? -4.492 -6.535 -2.145 1.00 97.19 105 TRP A CA 1
ATOM 827 C C . TRP A 1 105 ? -5.508 -7.098 -3.133 1.00 97.19 105 TRP A C 1
ATOM 829 O O . TRP A 1 105 ? -5.593 -8.314 -3.317 1.00 97.19 105 TRP A O 1
ATOM 839 N N . GLU A 1 106 ? -6.233 -6.207 -3.797 1.00 96.44 106 GLU A N 1
ATOM 840 C CA . GLU A 1 106 ? -7.173 -6.520 -4.869 1.00 96.44 106 GLU A CA 1
ATOM 841 C C . GLU A 1 106 ? -6.915 -5.624 -6.083 1.00 96.44 106 GLU A C 1
ATOM 843 O O . GLU A 1 106 ? -6.586 -4.444 -5.952 1.00 96.44 106 GLU A O 1
ATOM 848 N N . ALA A 1 107 ? -7.084 -6.184 -7.282 1.00 96.88 107 ALA A N 1
ATOM 849 C CA . ALA A 1 107 ? -6.993 -5.421 -8.518 1.00 96.88 107 ALA A CA 1
ATOM 850 C C . ALA A 1 107 ? -8.247 -4.552 -8.703 1.00 96.88 107 ALA A C 1
ATOM 852 O O . ALA A 1 107 ? -9.377 -5.035 -8.606 1.00 96.88 107 ALA A O 1
ATOM 853 N N . GLY A 1 108 ? -8.041 -3.271 -8.993 1.00 94.75 108 GLY A N 1
ATOM 854 C CA . GLY A 1 108 ? -9.091 -2.314 -9.321 1.00 94.75 108 GLY A CA 1
ATOM 855 C C . GLY A 1 108 ? -9.223 -2.063 -10.825 1.00 94.75 108 GLY A C 1
ATOM 856 O O . GLY A 1 108 ? -8.598 -2.714 -11.661 1.00 94.75 108 GLY A O 1
ATOM 857 N N . ALA A 1 109 ? -10.050 -1.079 -11.180 1.00 95.94 109 ALA A N 1
ATOM 858 C CA . ALA A 1 109 ? -10.200 -0.640 -12.564 1.00 95.94 109 ALA A CA 1
ATOM 859 C C . ALA A 1 109 ? -8.950 0.110 -13.055 1.00 95.94 109 ALA A C 1
ATOM 861 O O . ALA A 1 109 ? -8.453 1.005 -12.372 1.00 95.94 109 ALA A O 1
ATOM 862 N N . SER A 1 110 ? -8.482 -0.219 -14.260 1.00 95.06 110 SER A N 1
ATOM 863 C CA . SER A 1 110 ? -7.323 0.433 -14.871 1.00 95.06 110 SER A CA 1
ATOM 864 C C . SER A 1 110 ? -7.582 1.904 -15.217 1.00 95.06 110 SER A C 1
ATOM 866 O O . SER A 1 110 ? -8.694 2.296 -15.584 1.00 95.06 110 SER A O 1
ATOM 868 N N . LEU A 1 111 ? -6.522 2.708 -15.150 1.00 94.62 111 LEU A N 1
ATOM 869 C CA . LEU A 1 111 ? -6.470 4.066 -15.681 1.00 94.62 111 LEU A CA 1
ATOM 870 C C . LEU A 1 111 ? -6.704 4.053 -17.200 1.00 94.62 111 LEU A C 1
ATOM 872 O O . LEU A 1 111 ? -6.348 3.091 -17.884 1.00 94.62 111 LEU A O 1
ATOM 876 N N . LYS A 1 112 ? -7.319 5.125 -17.703 1.00 84.25 112 LYS A N 1
ATOM 877 C CA . LYS A 1 112 ? -7.586 5.333 -19.132 1.00 84.25 112 LYS A CA 1
ATOM 878 C C . LYS A 1 112 ? -6.507 6.172 -19.792 1.00 84.25 112 LYS A C 1
ATOM 880 O O . LYS A 1 112 ? -5.990 7.080 -19.104 1.00 84.25 112 LYS A O 1
#

Radius of gyration: 15.04 Å; chains: 1; bounding box: 40×21×40 Å

Organism: Alexandrium catenella (NCBI:txid2925)